Protein AF-A0A348N6M5-F1 (afdb_monomer)

pLDDT: mean 79.61, std 8.23, range [50.06, 88.31]

Solvent-accessible surface area (backbone atoms only — not comparable to full-atom values): 3390 Å² total; per-residue (Å²): 130,66,63,69,56,56,52,46,52,52,51,22,51,53,49,21,52,50,50,41,52,52,44,52,70,31,76,64,30,62,74,40,55,91,43,46,70,58,51,50,50,53,26,50,52,50,19,50,52,49,34,50,50,49,33,60,74,72,62,59,75,127

Secondary structure (DSSP, 8-state):
--HHHHHHHHHHHHHHHHHHHHHHHSHHHHHTGGGHHHHHHHHHHHHHHHHHHHHHHTT---

Radius of gyration: 13.83 Å; Cα contacts (8 Å, |Δi|>4): 35; chains: 1; bounding box: 33×16×35 Å

Mean predicted aligned error: 6.61 Å

Foldseek 3Di:
DPPLLVVLLVVLVVQLVVQLVVCCPDPNVVVVVVCSVVSSVVSVVVSVVSSVVSCVVVVVPD

Sequence (62 aa):
MDWKGLIGNFIAIFFGLFLYILITNSKWGKAHERYQYAIMLVCVMLACLFGWGLKIIIGMYF

Structure (mmCIF, N/CA/C/O backbone):
data_AF-A0A348N6M5-F1
#
_entry.id   AF-A0A348N6M5-F1
#
loop_
_atom_site.group_PDB
_atom_site.id
_atom_site.type_symbol
_atom_site.label_atom_id
_atom_site.label_alt_id
_atom_site.label_comp_id
_atom_site.label_asym_id
_atom_site.label_entity_id
_atom_site.label_seq_id
_atom_site.pdbx_PDB_ins_code
_atom_site.Cartn_x
_atom_site.Cartn_y
_atom_site.Cartn_z
_atom_site.occupancy
_atom_site.B_iso_or_equiv
_atom_site.auth_seq_id
_atom_site.auth_comp_id
_atom_site.auth_asym_id
_atom_site.auth_atom_id
_atom_site.pdbx_PDB_model_num
ATOM 1 N N . MET A 1 1 ? 17.920 -7.308 -13.259 1.00 54.94 1 MET A N 1
ATOM 2 C CA . MET A 1 1 ? 16.885 -6.912 -12.280 1.00 54.94 1 MET A CA 1
ATOM 3 C C . MET A 1 1 ? 16.277 -5.621 -12.779 1.00 54.94 1 MET A C 1
ATOM 5 O O . MET A 1 1 ? 16.996 -4.636 -12.856 1.00 54.94 1 MET A O 1
ATOM 9 N N . ASP A 1 2 ? 15.009 -5.624 -13.175 1.00 70.44 2 ASP A N 1
ATOM 10 C CA . ASP A 1 2 ? 14.324 -4.397 -13.583 1.00 70.44 2 ASP A CA 1
ATOM 11 C C . ASP A 1 2 ? 14.045 -3.534 -12.351 1.00 70.44 2 ASP A C 1
ATOM 13 O O . ASP A 1 2 ? 13.051 -3.719 -11.648 1.00 70.44 2 ASP A O 1
ATOM 17 N N . TRP A 1 3 ? 14.950 -2.592 -12.068 1.00 72.75 3 TRP A N 1
ATOM 18 C CA . TRP A 1 3 ? 14.851 -1.657 -10.938 1.00 72.75 3 TRP A CA 1
ATOM 19 C C . TRP A 1 3 ? 13.497 -0.936 -10.908 1.00 72.75 3 TRP A C 1
ATOM 21 O O . TRP A 1 3 ? 12.935 -0.703 -9.841 1.00 72.75 3 TRP A O 1
ATOM 31 N N . LYS A 1 4 ? 12.921 -0.666 -12.085 1.00 71.62 4 LYS A N 1
ATOM 32 C CA . LYS A 1 4 ? 11.592 -0.062 -12.238 1.00 71.62 4 LYS A CA 1
ATOM 33 C C . LYS A 1 4 ? 10.477 -0.930 -11.635 1.00 71.62 4 LYS A C 1
ATOM 35 O O . LYS A 1 4 ? 9.561 -0.406 -11.010 1.00 71.62 4 LYS A O 1
ATOM 40 N N . GLY A 1 5 ? 10.584 -2.253 -11.760 1.00 74.94 5 GLY A N 1
ATOM 41 C CA . GLY A 1 5 ? 9.574 -3.204 -11.287 1.00 74.94 5 GLY A CA 1
ATOM 42 C C . GLY A 1 5 ? 9.671 -3.424 -9.789 1.00 74.94 5 GLY A C 1
ATOM 43 O O . GLY A 1 5 ? 8.653 -3.553 -9.113 1.00 74.94 5 GLY A O 1
ATOM 44 N N . LEU A 1 6 ? 10.893 -3.392 -9.256 1.00 79.38 6 LEU A N 1
ATOM 45 C CA . LEU A 1 6 ? 11.126 -3.400 -7.817 1.00 79.38 6 LEU A CA 1
ATOM 46 C C . LEU A 1 6 ? 10.532 -2.144 -7.158 1.00 79.38 6 LEU A C 1
ATOM 48 O O . LEU A 1 6 ? 9.800 -2.258 -6.179 1.00 79.38 6 LEU A O 1
ATOM 52 N N . ILE A 1 7 ?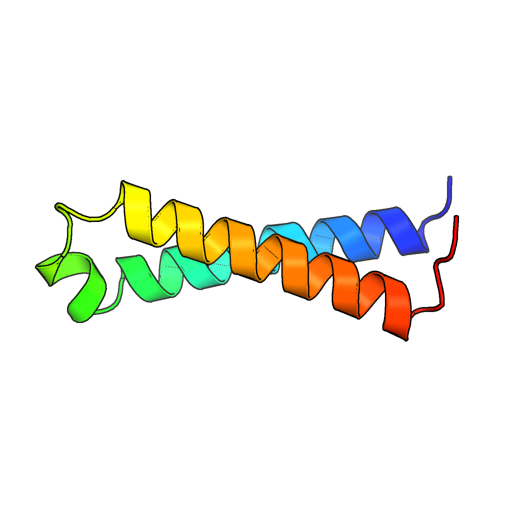 10.772 -0.965 -7.743 1.00 82.75 7 ILE A N 1
ATOM 53 C CA . ILE A 1 7 ? 10.230 0.315 -7.262 1.00 82.75 7 ILE A CA 1
ATOM 54 C C . ILE A 1 7 ? 8.697 0.334 -7.347 1.00 82.75 7 ILE A C 1
ATOM 56 O O . ILE A 1 7 ? 8.040 0.718 -6.383 1.00 82.75 7 ILE A O 1
ATOM 60 N N . GLY A 1 8 ? 8.113 -0.131 -8.456 1.00 79.00 8 GLY A N 1
ATOM 61 C CA . GLY A 1 8 ? 6.657 -0.207 -8.614 1.00 79.00 8 GLY A CA 1
ATOM 62 C C . GLY A 1 8 ? 5.987 -1.114 -7.577 1.00 79.00 8 GLY A C 1
ATOM 63 O O . GLY A 1 8 ? 4.997 -0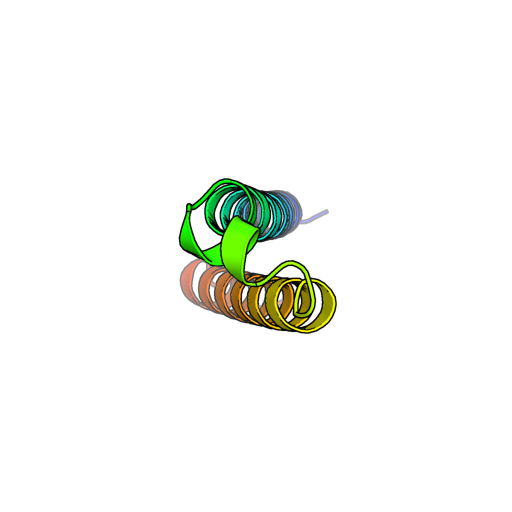.718 -6.961 1.00 79.00 8 GLY A O 1
ATOM 64 N N .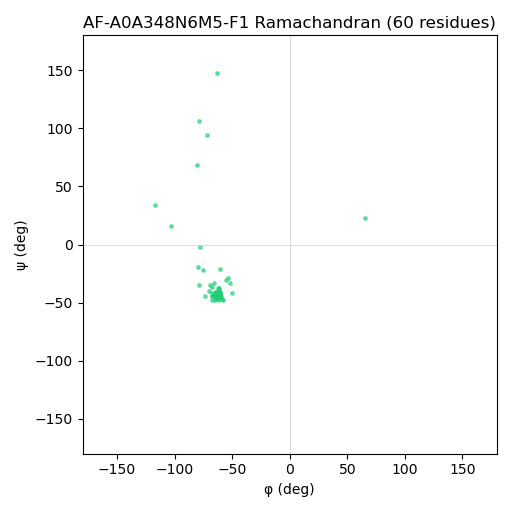 ASN A 1 9 ? 6.558 -2.297 -7.321 1.00 80.06 9 ASN A N 1
ATOM 65 C CA . ASN A 1 9 ? 6.059 -3.197 -6.276 1.00 80.06 9 ASN A CA 1
ATOM 66 C C . ASN A 1 9 ? 6.202 -2.584 -4.878 1.00 80.06 9 ASN A C 1
ATOM 68 O O . ASN A 1 9 ? 5.279 -2.674 -4.071 1.00 80.06 9 ASN A O 1
ATOM 72 N N . PHE A 1 10 ? 7.328 -1.925 -4.598 1.00 84.38 10 PHE A N 1
ATOM 73 C CA . PHE A 1 10 ? 7.556 -1.261 -3.317 1.00 84.38 10 PHE A CA 1
ATOM 74 C C . PHE A 1 10 ? 6.510 -0.167 -3.056 1.00 84.38 10 PHE A C 1
ATOM 76 O O . PHE A 1 10 ? 5.905 -0.132 -1.986 1.00 84.38 10 PHE A O 1
ATOM 83 N N . ILE A 1 11 ? 6.220 0.666 -4.061 1.00 84.31 11 ILE A N 1
ATOM 84 C CA . ILE A 1 11 ? 5.185 1.707 -3.980 1.00 84.31 11 ILE A CA 1
ATOM 85 C C . ILE A 1 11 ? 3.797 1.089 -3.759 1.00 84.31 11 ILE A C 1
ATOM 87 O O . ILE A 1 11 ? 3.040 1.582 -2.923 1.00 84.31 11 ILE A O 1
ATOM 91 N N . ALA A 1 12 ? 3.463 -0.006 -4.448 1.00 83.38 12 ALA A N 1
ATOM 92 C CA . ALA A 1 12 ? 2.168 -0.672 -4.299 1.00 83.38 12 ALA A CA 1
ATOM 93 C C . ALA A 1 12 ? 1.953 -1.250 -2.886 1.00 83.38 12 ALA A C 1
ATOM 95 O O . ALA A 1 12 ? 0.869 -1.100 -2.316 1.00 83.38 12 ALA A O 1
ATOM 96 N N . ILE A 1 13 ? 2.989 -1.854 -2.290 1.00 84.69 13 ILE A N 1
ATOM 97 C CA . ILE A 1 13 ? 2.935 -2.386 -0.918 1.00 84.69 13 ILE A CA 1
ATOM 98 C C . ILE A 1 13 ? 2.747 -1.249 0.090 1.00 84.69 13 ILE A C 1
ATOM 100 O O . ILE A 1 13 ? 1.868 -1.325 0.952 1.00 84.69 13 ILE A O 1
ATOM 104 N N . PHE A 1 14 ? 3.530 -0.174 -0.036 1.00 87.69 14 PHE A N 1
ATOM 105 C CA . PHE A 1 14 ? 3.404 0.991 0.842 1.00 87.69 14 PHE A CA 1
ATOM 106 C C . PHE A 1 14 ? 2.034 1.656 0.721 1.00 87.69 14 PHE A C 1
ATOM 108 O O . PHE A 1 14 ? 1.464 2.060 1.733 1.00 87.69 14 PHE A O 1
ATOM 115 N N . PHE A 1 15 ? 1.471 1.718 -0.485 1.00 87.12 15 PHE A N 1
ATOM 116 C CA . PHE A 1 15 ? 0.134 2.254 -0.711 1.00 87.12 15 PHE A CA 1
ATOM 117 C C . PHE A 1 15 ? -0.952 1.421 -0.013 1.00 87.12 15 PHE A C 1
ATOM 119 O O . PHE A 1 15 ? -1.792 1.978 0.696 1.00 87.12 15 PHE A O 1
ATOM 126 N N . GLY A 1 16 ? -0.903 0.091 -0.143 1.00 85.00 16 GLY A N 1
ATOM 127 C CA . GLY A 1 16 ? -1.831 -0.813 0.545 1.00 85.00 16 GLY A CA 1
ATOM 128 C C . GLY A 1 16 ? -1.748 -0.711 2.068 1.00 85.00 16 GLY A C 1
ATOM 129 O O . GLY A 1 16 ? -2.774 -0.644 2.749 1.00 85.00 16 GLY A O 1
ATOM 130 N N . LEU A 1 17 ? -0.526 -0.633 2.601 1.00 86.31 17 LEU A N 1
ATOM 131 C CA . LEU A 1 17 ? -0.286 -0.467 4.033 1.00 86.31 17 LEU A CA 1
ATOM 132 C C . LEU A 1 17 ? -0.811 0.884 4.538 1.00 86.31 17 LEU A C 1
ATOM 134 O O . LEU A 1 17 ? -1.469 0.951 5.576 1.00 86.31 17 LEU A O 1
ATOM 138 N N . PHE A 1 18 ? -0.558 1.957 3.787 1.00 88.31 18 PHE A N 1
ATOM 139 C CA . PHE A 1 18 ? -1.008 3.300 4.134 1.00 88.31 18 PHE A CA 1
ATOM 140 C C . PHE A 1 18 ? -2.537 3.397 4.152 1.00 88.31 18 PHE A C 1
ATOM 142 O O . PHE A 1 18 ? -3.10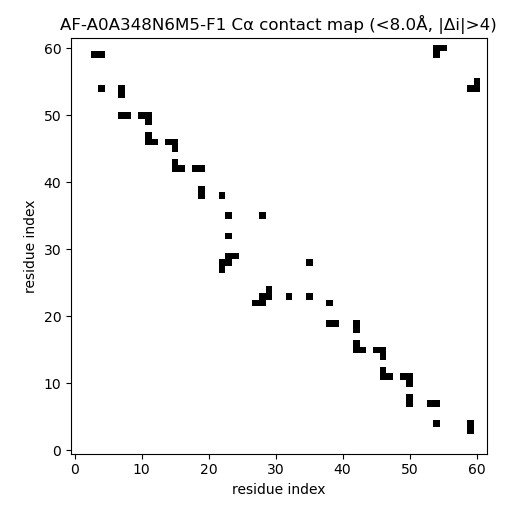2 3.933 5.105 1.00 88.31 18 PHE A O 1
ATOM 149 N N . LEU A 1 19 ? -3.213 2.811 3.157 1.00 86.62 19 LEU A N 1
ATOM 150 C CA . LEU A 1 19 ? -4.675 2.703 3.112 1.00 86.62 19 LEU A CA 1
ATOM 151 C C . LEU A 1 19 ? -5.236 1.953 4.3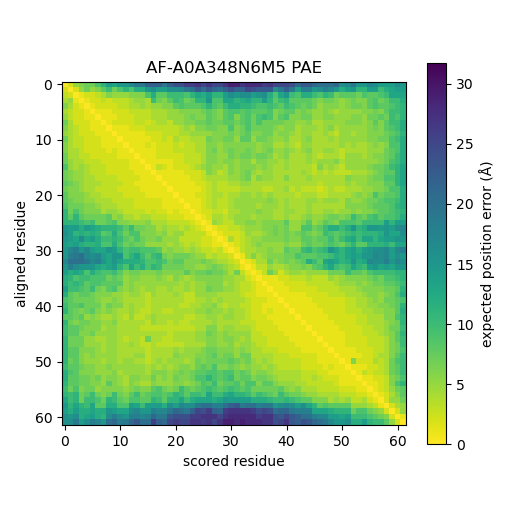21 1.00 86.62 19 LEU A C 1
ATOM 153 O O . LEU A 1 19 ? -6.169 2.434 4.966 1.00 86.62 19 LEU A O 1
ATOM 157 N N . TYR A 1 20 ? -4.642 0.809 4.662 1.00 84.25 20 TYR A N 1
ATOM 158 C CA . TYR A 1 20 ? -5.069 0.018 5.813 1.00 84.25 20 TYR A CA 1
ATOM 159 C C . TYR A 1 20 ? -4.926 0.799 7.125 1.00 84.25 20 TYR A C 1
ATOM 161 O O . TYR A 1 20 ? -5.860 0.839 7.930 1.00 84.25 20 TYR A O 1
ATOM 169 N N . ILE A 1 21 ? -3.795 1.481 7.325 1.00 85.31 21 ILE A N 1
ATOM 170 C CA . ILE A 1 21 ? -3.550 2.309 8.513 1.00 85.31 21 ILE A CA 1
ATOM 171 C C . ILE A 1 21 ? -4.531 3.485 8.576 1.00 85.31 21 ILE A C 1
ATOM 173 O O . ILE A 1 21 ? -5.055 3.765 9.656 1.00 85.31 21 ILE A O 1
ATOM 177 N N . LEU A 1 22 ? -4.812 4.145 7.448 1.00 85.69 22 LEU A N 1
ATOM 178 C CA . 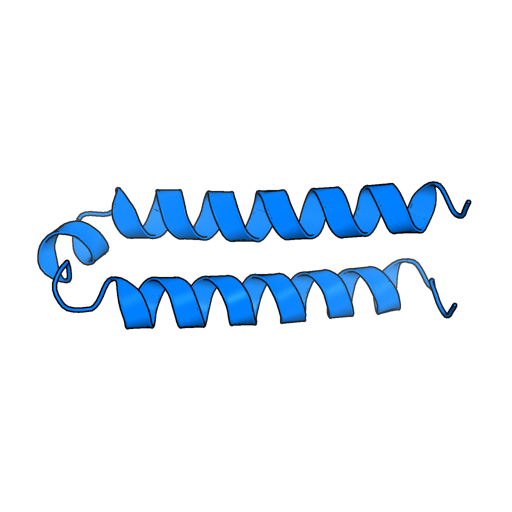LEU A 1 22 ? -5.780 5.245 7.358 1.00 85.69 22 LEU A CA 1
ATOM 179 C C . LEU A 1 22 ? -7.190 4.795 7.739 1.00 85.69 22 LEU A C 1
ATOM 181 O O . LEU A 1 22 ? -7.854 5.451 8.543 1.00 85.69 22 LEU A O 1
ATOM 185 N N . ILE A 1 23 ? -7.643 3.668 7.187 1.00 83.94 23 ILE A N 1
ATOM 186 C CA . ILE A 1 23 ? -8.981 3.136 7.459 1.00 83.94 23 ILE A CA 1
ATOM 187 C C . ILE A 1 23 ? -9.077 2.669 8.911 1.00 83.94 23 ILE A C 1
ATOM 189 O O . ILE A 1 23 ? -10.059 2.979 9.580 1.00 83.94 23 ILE A O 1
ATOM 193 N N . THR A 1 24 ? -8.044 2.007 9.432 1.00 82.19 24 THR A N 1
ATOM 194 C CA . THR A 1 24 ? -8.025 1.510 10.817 1.00 82.19 24 THR A CA 1
ATOM 195 C C . THR A 1 24 ? -7.937 2.649 11.841 1.00 82.19 24 THR A C 1
ATOM 197 O O . THR A 1 24 ? -8.551 2.573 12.903 1.00 82.19 24 THR A O 1
ATOM 200 N N . ASN A 1 25 ? -7.229 3.744 11.534 1.00 83.75 25 ASN A N 1
ATOM 201 C CA . ASN A 1 25 ? -7.181 4.929 12.404 1.00 83.75 25 ASN A CA 1
ATOM 202 C C . ASN A 1 25 ? -8.409 5.839 12.279 1.00 83.75 25 ASN A C 1
ATOM 204 O O . ASN A 1 25 ? -8.677 6.634 13.184 1.00 83.75 25 ASN A O 1
ATOM 208 N N . SER A 1 26 ? -9.159 5.726 11.185 1.00 81.81 26 SER A N 1
ATOM 209 C CA . SER A 1 26 ? -10.416 6.439 10.985 1.00 81.81 26 SER A CA 1
ATOM 210 C C . SER A 1 26 ? -11.464 6.020 12.024 1.00 81.81 26 SER A C 1
ATOM 212 O O . SER A 1 26 ? -11.539 4.867 12.452 1.00 81.81 26 SER A O 1
ATOM 214 N N . LYS A 1 27 ? -12.333 6.970 12.402 1.00 76.19 27 LYS A N 1
ATOM 215 C CA . LYS A 1 27 ? -13.480 6.727 13.297 1.00 76.19 27 LYS A CA 1
ATOM 216 C C . LYS A 1 27 ? -14.367 5.577 12.796 1.00 76.19 27 LYS A C 1
ATOM 218 O O . LYS A 1 27 ? -14.976 4.887 13.606 1.00 76.19 27 LYS A O 1
ATOM 223 N N . TRP A 1 28 ? -14.410 5.353 11.479 1.00 76.31 28 TRP A N 1
ATOM 224 C CA . TRP A 1 28 ? -15.176 4.271 10.862 1.00 76.31 28 TRP A CA 1
ATOM 225 C C . TRP A 1 28 ? -14.537 2.895 11.085 1.00 76.31 28 TRP A C 1
ATOM 227 O O . TRP A 1 28 ? -15.246 1.969 11.472 1.00 76.31 28 TRP A O 1
ATOM 237 N N . GLY A 1 29 ? -13.213 2.770 10.922 1.00 73.75 29 GLY A N 1
ATOM 238 C CA . GLY A 1 29 ? -12.500 1.509 11.155 1.00 73.75 29 GLY A CA 1
ATOM 239 C C . GLY A 1 29 ? -12.492 1.096 12.623 1.00 73.75 29 GLY A C 1
ATOM 240 O O . GLY A 1 29 ? -12.692 -0.078 12.915 1.00 73.75 29 GLY A O 1
ATOM 241 N N . LY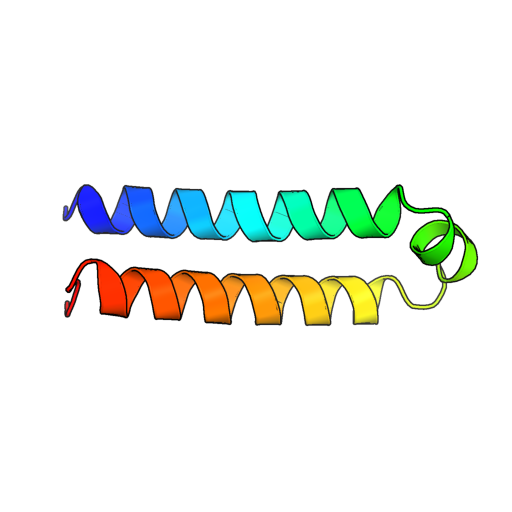S A 1 30 ? -12.386 2.061 13.547 1.00 74.75 30 LYS A N 1
ATOM 242 C CA . LYS A 1 30 ? -12.520 1.798 14.993 1.00 74.75 30 LYS A CA 1
ATOM 243 C C . LYS A 1 30 ? -13.931 1.353 15.394 1.00 74.75 30 LYS A C 1
ATOM 245 O O . LYS A 1 30 ? -14.086 0.539 16.291 1.00 74.75 30 LYS A O 1
ATOM 250 N N . ALA A 1 31 ? -14.967 1.854 14.721 1.00 79.50 31 ALA A N 1
ATOM 251 C CA . ALA A 1 31 ? -16.346 1.415 14.958 1.00 79.50 31 ALA A CA 1
ATOM 252 C C . ALA A 1 31 ? -16.651 0.029 14.350 1.00 79.50 31 ALA A C 1
ATOM 254 O O . ALA A 1 31 ? -17.577 -0.650 14.788 1.00 79.50 31 ALA A O 1
ATOM 255 N N . HIS A 1 32 ? -15.870 -0.396 13.353 1.00 80.50 32 HIS A N 1
ATOM 256 C CA . HIS A 1 32 ? -16.046 -1.638 12.599 1.00 80.50 32 HIS A CA 1
ATOM 257 C C . HIS A 1 32 ? -14.862 -2.597 12.789 1.00 80.50 32 HIS A C 1
ATOM 259 O O . HIS A 1 32 ? -14.532 -3.354 11.877 1.00 80.50 32 HIS A O 1
ATOM 265 N N . GLU A 1 33 ? -14.242 -2.619 13.976 1.00 70.38 33 GLU A N 1
ATOM 266 C CA . GLU A 1 33 ? -13.108 -3.514 14.272 1.00 70.38 33 GLU A CA 1
ATOM 267 C C . GLU A 1 33 ? -13.439 -4.991 14.023 1.00 70.38 33 GLU A C 1
ATOM 269 O O . GLU A 1 33 ? -12.593 -5.763 13.579 1.00 70.38 33 GLU A O 1
ATOM 274 N N . ARG A 1 34 ? -14.708 -5.381 14.195 1.00 78.12 34 ARG A N 1
ATOM 275 C CA . ARG A 1 34 ? -15.191 -6.738 13.893 1.00 78.12 34 ARG A CA 1
ATOM 276 C C . ARG A 1 34 ? -15.025 -7.138 12.420 1.00 78.12 34 ARG A C 1
ATOM 278 O O . ARG A 1 34 ? -15.003 -8.324 12.111 1.00 78.12 34 ARG A 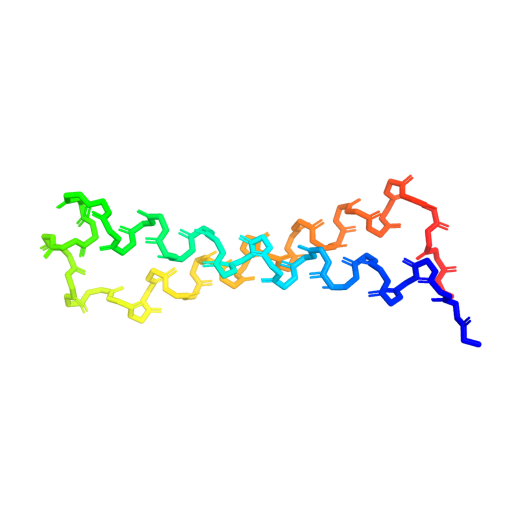O 1
ATOM 285 N N . TYR A 1 35 ? -14.900 -6.159 11.526 1.00 80.69 35 TYR A N 1
ATOM 286 C CA . TYR A 1 35 ? -14.699 -6.337 10.091 1.00 80.69 35 TYR A CA 1
ATOM 287 C C . TYR A 1 35 ? -13.243 -6.096 9.664 1.00 80.69 35 TYR A C 1
ATOM 289 O O . TYR A 1 35 ? -12.988 -5.953 8.470 1.00 80.69 35 TYR A O 1
ATOM 297 N N . GLN A 1 36 ? -12.275 -6.085 10.593 1.00 75.75 36 GLN A N 1
ATOM 298 C CA . GLN A 1 36 ? -10.849 -5.898 10.280 1.00 75.75 36 GLN A CA 1
ATOM 299 C C . GLN A 1 36 ? -10.350 -6.818 9.158 1.00 75.75 36 GLN A C 1
ATOM 301 O O . GLN A 1 36 ? -9.667 -6.349 8.252 1.00 75.75 36 GLN A O 1
ATOM 306 N N . TYR A 1 37 ? -10.755 -8.093 9.149 1.00 79.69 37 TYR A N 1
ATOM 307 C CA . TYR A 1 37 ? -10.408 -9.026 8.070 1.00 79.69 37 TYR A CA 1
ATOM 308 C C . TYR A 1 37 ? -10.956 -8.587 6.706 1.00 79.69 37 TYR A C 1
ATOM 310 O O . TYR A 1 37 ? -10.245 -8.668 5.709 1.00 79.69 37 TYR A O 1
ATOM 318 N N . ALA A 1 38 ? -12.192 -8.081 6.654 1.00 84.00 38 ALA A N 1
ATOM 319 C CA . ALA A 1 38 ? -12.797 -7.579 5.421 1.00 84.00 38 ALA A CA 1
ATOM 320 C C . ALA A 1 38 ? -12.128 -6.275 4.957 1.00 84.00 38 ALA A C 1
ATOM 322 O O . ALA A 1 38 ? -11.850 -6.113 3.771 1.00 84.00 38 ALA A O 1
ATOM 323 N N . ILE A 1 39 ? -11.803 -5.376 5.891 1.00 83.69 39 ILE A N 1
ATOM 324 C CA . ILE A 1 39 ? -11.064 -4.136 5.617 1.00 83.69 39 ILE A CA 1
ATOM 325 C C . ILE A 1 39 ? -9.680 -4.460 5.048 1.00 83.69 39 ILE A C 1
ATOM 327 O O . ILE A 1 39 ? -9.272 -3.870 4.047 1.00 83.69 39 ILE A O 1
ATOM 331 N N . MET A 1 40 ? -8.978 -5.426 5.643 1.00 83.69 40 MET A N 1
ATOM 332 C CA . MET A 1 40 ? -7.680 -5.890 5.165 1.00 83.69 40 MET A CA 1
ATOM 333 C C . MET A 1 40 ? -7.790 -6.484 3.755 1.00 83.69 40 MET A C 1
ATOM 335 O O . MET A 1 40 ? -6.999 -6.124 2.887 1.00 83.69 40 MET A O 1
ATOM 339 N N . LEU A 1 41 ? -8.806 -7.313 3.496 1.00 86.94 41 LEU A N 1
ATOM 340 C CA . LEU A 1 41 ? -9.074 -7.888 2.172 1.00 86.94 41 LEU A CA 1
ATOM 341 C C . LEU A 1 41 ? -9.286 -6.805 1.108 1.00 86.94 41 LEU A C 1
ATOM 343 O O . LEU A 1 41 ? -8.646 -6.838 0.059 1.00 86.94 41 LEU A O 1
ATOM 347 N N . VAL A 1 42 ? -10.124 -5.806 1.398 1.00 87.19 42 VAL A N 1
ATOM 348 C CA . VAL A 1 42 ? -10.382 -4.682 0.485 1.00 87.19 42 VAL A CA 1
ATOM 349 C C . VAL A 1 42 ? -9.115 -3.854 0.256 1.00 87.19 42 VAL A C 1
ATOM 351 O O . VAL A 1 42 ? -8.824 -3.491 -0.883 1.00 87.19 42 VAL A O 1
ATOM 354 N N . CYS A 1 43 ? -8.320 -3.600 1.299 1.00 86.12 43 CYS A N 1
ATOM 355 C CA . CYS A 1 43 ? -7.049 -2.882 1.164 1.00 86.12 43 CYS A CA 1
ATOM 356 C C . CYS A 1 43 ? -6.052 -3.639 0.282 1.00 86.12 43 CYS A C 1
ATOM 358 O O . CYS A 1 43 ? -5.415 -3.028 -0.574 1.00 86.12 43 CYS A O 1
ATOM 360 N N . VAL A 1 44 ? -5.938 -4.960 0.449 1.00 85.69 44 VAL A N 1
ATOM 361 C CA . VAL A 1 44 ? -5.068 -5.804 -0.383 1.00 85.69 44 VAL A CA 1
ATOM 362 C C . VAL A 1 44 ? -5.560 -5.827 -1.830 1.00 85.69 44 VAL A C 1
ATOM 364 O O . VAL A 1 44 ? -4.757 -5.657 -2.745 1.00 85.69 44 VAL A O 1
ATOM 367 N N . MET A 1 45 ? -6.871 -5.951 -2.060 1.00 87.50 45 MET A N 1
ATOM 368 C CA . MET A 1 45 ? -7.444 -5.880 -3.409 1.00 87.50 45 MET A CA 1
ATOM 369 C C . MET A 1 45 ? -7.151 -4.536 -4.087 1.00 87.50 45 MET A C 1
ATOM 371 O O . MET A 1 45 ? -6.729 -4.515 -5.244 1.00 87.50 45 MET A O 1
ATOM 375 N N . LEU A 1 46 ? -7.313 -3.421 -3.369 1.00 88.19 46 LEU A N 1
ATOM 376 C CA . LEU A 1 46 ? -6.979 -2.087 -3.873 1.00 88.19 46 LEU A CA 1
ATOM 377 C C . LEU A 1 46 ? -5.481 -1.935 -4.146 1.00 88.19 46 LEU A C 1
ATOM 379 O O . LEU A 1 46 ? -5.111 -1.373 -5.173 1.00 88.19 46 LEU A O 1
ATOM 383 N N . ALA A 1 47 ? -4.620 -2.470 -3.280 1.00 84.94 47 ALA A N 1
ATOM 384 C CA . ALA A 1 47 ? -3.174 -2.457 -3.482 1.00 84.94 47 ALA A CA 1
ATOM 385 C C . ALA A 1 47 ? -2.765 -3.252 -4.732 1.00 84.94 47 ALA A C 1
ATOM 387 O O . ALA A 1 47 ? -1.947 -2.779 -5.521 1.00 84.94 47 ALA A O 1
ATOM 388 N N . CYS A 1 48 ? -3.370 -4.423 -4.958 1.00 83.62 48 CYS A N 1
ATOM 389 C CA . CYS A 1 48 ? -3.144 -5.228 -6.158 1.00 83.62 48 CYS A CA 1
ATOM 390 C C . CYS A 1 48 ? -3.640 -4.525 -7.427 1.00 83.62 48 CYS A C 1
ATOM 392 O O . CYS A 1 48 ? -2.915 -4.495 -8.421 1.00 83.62 48 CYS A O 1
ATOM 394 N N . LEU A 1 49 ? -4.835 -3.926 -7.399 1.00 87.12 49 LEU A N 1
ATOM 395 C CA . LEU A 1 49 ? -5.364 -3.147 -8.525 1.00 87.12 49 LEU A CA 1
ATOM 396 C C . LEU A 1 49 ? -4.484 -1.934 -8.833 1.00 87.12 49 LEU A C 1
ATOM 398 O O . LEU A 1 49 ? -4.203 -1.655 -9.997 1.00 87.12 49 LEU A O 1
ATOM 402 N N . PHE A 1 50 ? -4.005 -1.244 -7.800 1.00 85.44 50 PHE A N 1
ATOM 403 C CA . PHE A 1 50 ? -3.110 -0.103 -7.944 1.00 85.44 50 PHE A CA 1
ATOM 404 C C . PHE A 1 50 ? -1.740 -0.520 -8.492 1.00 85.44 50 PHE A C 1
ATOM 406 O O . PHE A 1 50 ? -1.235 0.102 -9.423 1.00 85.44 50 PHE A O 1
ATOM 413 N N . GLY A 1 51 ? -1.166 -1.615 -7.985 1.00 82.81 51 GLY A N 1
ATOM 414 C CA . GLY A 1 51 ? 0.074 -2.192 -8.505 1.00 82.81 51 GLY A CA 1
ATOM 415 C C . GLY A 1 51 ? -0.052 -2.646 -9.962 1.00 82.81 51 GLY A C 1
ATOM 416 O O . GLY A 1 51 ? 0.849 -2.409 -10.766 1.00 82.81 51 GLY A O 1
ATOM 417 N N . TRP A 1 52 ? -1.193 -3.230 -10.335 1.00 83.06 52 TRP A N 1
ATOM 418 C CA . TRP A 1 52 ? -1.491 -3.600 -11.719 1.00 83.06 52 TRP A CA 1
ATOM 419 C C . TRP A 1 52 ? -1.658 -2.373 -12.628 1.00 83.06 52 TRP A C 1
ATOM 421 O O . TRP A 1 52 ? -1.059 -2.324 -13.702 1.00 83.06 52 TRP A O 1
ATOM 431 N N . GLY A 1 53 ? -2.381 -1.343 -12.179 1.00 83.69 53 GLY A N 1
ATOM 432 C CA . GLY A 1 53 ? -2.515 -0.074 -12.901 1.00 83.69 53 GLY A CA 1
ATOM 433 C C . GLY A 1 53 ? -1.172 0.631 -13.104 1.00 83.69 53 GLY A C 1
ATOM 434 O O . GLY A 1 53 ? -0.862 1.062 -14.214 1.00 83.69 53 GLY A O 1
ATOM 435 N N . LEU A 1 54 ? -0.323 0.670 -12.073 1.00 79.00 54 LEU A N 1
ATOM 436 C CA . LEU A 1 54 ? 1.045 1.186 -12.174 1.00 79.00 54 LEU A CA 1
ATOM 437 C C . LEU A 1 54 ? 1.884 0.397 -13.182 1.00 79.00 54 LEU A C 1
ATOM 439 O O . LEU A 1 54 ? 2.625 0.994 -13.961 1.00 79.00 54 LEU A O 1
ATOM 443 N N . LYS A 1 55 ? 1.746 -0.932 -13.209 1.00 76.38 55 LYS A N 1
ATOM 444 C CA . LYS A 1 55 ? 2.442 -1.790 -14.175 1.00 76.38 55 LYS A CA 1
ATOM 445 C C . LYS A 1 55 ? 2.061 -1.442 -15.619 1.00 76.38 55 LYS A C 1
ATOM 447 O O . LYS A 1 55 ? 2.944 -1.363 -16.472 1.00 76.38 55 LYS A O 1
ATOM 452 N N . ILE A 1 56 ? 0.775 -1.182 -15.868 1.00 80.38 56 ILE A N 1
ATOM 453 C CA . ILE A 1 56 ? 0.258 -0.765 -17.180 1.00 80.38 56 ILE A CA 1
ATOM 454 C C . ILE A 1 56 ? 0.766 0.635 -17.552 1.00 80.38 56 ILE A C 1
ATOM 456 O O . ILE A 1 56 ? 1.270 0.819 -18.657 1.00 80.38 56 ILE A O 1
ATOM 460 N N . ILE A 1 57 ? 0.681 1.608 -16.637 1.00 75.94 57 ILE A N 1
ATOM 461 C CA . ILE A 1 57 ? 1.075 3.009 -16.888 1.00 75.94 57 ILE A CA 1
ATOM 462 C C . ILE A 1 57 ? 2.578 3.134 -17.163 1.00 75.94 57 ILE A C 1
ATOM 464 O O . ILE A 1 57 ? 2.985 3.865 -18.062 1.00 75.94 57 ILE A O 1
ATOM 468 N N . ILE A 1 58 ? 3.414 2.416 -16.410 1.00 72.69 58 ILE A N 1
ATOM 469 C CA . ILE A 1 58 ? 4.879 2.465 -16.557 1.00 72.69 58 ILE A CA 1
ATOM 470 C C . ILE A 1 58 ? 5.337 1.624 -17.773 1.00 72.69 58 ILE A C 1
ATOM 472 O O . ILE A 1 58 ? 6.521 1.597 -18.105 1.00 72.69 58 ILE A O 1
ATOM 476 N N . GLY A 1 59 ? 4.413 0.952 -18.476 1.00 64.38 59 GLY A N 1
ATOM 477 C CA . GLY A 1 59 ? 4.726 0.122 -19.642 1.00 64.38 59 GLY A CA 1
ATOM 478 C C . GLY A 1 59 ? 5.580 -1.098 -19.292 1.00 64.38 59 GLY A C 1
ATOM 479 O O . GLY A 1 59 ? 6.280 -1.630 -20.150 1.00 64.38 59 GLY A O 1
ATOM 480 N N . MET A 1 60 ? 5.545 -1.537 -18.031 1.00 60.19 60 MET A N 1
ATOM 481 C CA . MET A 1 60 ? 6.297 -2.690 -17.541 1.00 60.19 60 MET A CA 1
ATOM 482 C C . MET A 1 60 ? 5.574 -3.988 -17.897 1.00 60.19 60 MET A C 1
ATOM 484 O O . MET A 1 60 ? 5.051 -4.698 -17.034 1.00 60.19 60 MET A O 1
ATOM 488 N N . TYR A 1 61 ? 5.541 -4.298 -19.186 1.00 56.75 61 TYR A N 1
ATOM 489 C CA . TYR A 1 61 ? 5.285 -5.651 -19.654 1.00 56.75 61 TYR A CA 1
ATOM 490 C C . TYR A 1 61 ? 6.599 -6.412 -19.494 1.00 56.75 61 TYR A C 1
ATOM 492 O O . TYR A 1 61 ? 7.582 -6.108 -20.160 1.00 56.75 61 TYR A O 1
ATOM 500 N N . PHE A 1 62 ? 6.629 -7.286 -18.490 1.00 50.06 62 PHE A N 1
ATOM 501 C CA . PHE A 1 62 ? 7.700 -8.261 -18.325 1.00 50.06 62 PHE 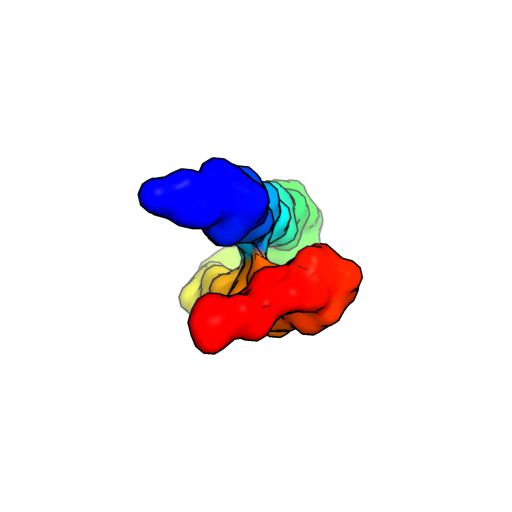A CA 1
ATOM 502 C C . PHE A 1 62 ? 7.702 -9.210 -19.524 1.00 50.06 62 PHE A C 1
ATOM 504 O O . PHE A 1 62 ? 6.576 -9.556 -19.956 1.00 50.06 62 PHE A O 1
#